Protein AF-A0A956KHW7-F1 (afdb_monomer)

Secondary structure (DSSP, 8-state):
-HHHHHHIIIIIITTS---TT-EEEESS-TTSHHHHIIIIIHHHHTT-EEE--SS---GGGHHHHHHHTT-SEEEE-HHHHHHHHHHHHHS-TTTT---TT--EEEEESS---HHHHHHHHHHH--EEEEE---TT-

Structure (mmCIF, N/CA/C/O backbone):
data_AF-A0A956KHW7-F1
#
_entry.id   AF-A0A956KHW7-F1
#
loop_
_atom_site.group_PDB
_atom_site.id
_atom_site.type_symbol
_atom_site.label_atom_id
_atom_site.label_alt_id
_atom_site.label_comp_id
_atom_site.label_asym_id
_atom_site.label_entity_id
_atom_site.label_seq_id
_atom_site.pdbx_PDB_ins_code
_atom_site.Cartn_x
_atom_site.Cartn_y
_atom_site.Cartn_z
_atom_site.occupancy
_atom_site.B_iso_or_equiv
_atom_site.auth_seq_id
_atom_site.auth_comp_id
_atom_site.auth_asym_id
_atom_site.auth_atom_id
_atom_site.pdbx_PDB_model_num
ATOM 1 N N . HIS A 1 1 ? 21.669 -0.838 -13.307 1.00 57.59 1 HIS A N 1
ATOM 2 C CA . HIS A 1 1 ? 20.577 -1.443 -14.123 1.00 57.59 1 HIS A CA 1
ATOM 3 C C . HIS A 1 1 ? 20.320 -2.898 -13.736 1.00 57.59 1 HIS A C 1
ATOM 5 O O . HIS A 1 1 ? 19.163 -3.290 -13.672 1.00 57.59 1 HIS A O 1
ATOM 11 N N . HIS A 1 2 ? 21.357 -3.679 -13.410 1.00 76.50 2 HIS A N 1
ATOM 12 C CA . HIS A 1 2 ? 21.201 -5.003 -12.790 1.00 76.50 2 HIS A CA 1
ATOM 13 C C . HIS A 1 2 ? 20.505 -4.967 -11.421 1.00 76.50 2 HIS A C 1
ATOM 15 O O . HIS A 1 2 ? 19.761 -5.886 -11.088 1.00 76.50 2 HIS A O 1
ATOM 21 N N . ASP A 1 3 ? 20.699 -3.890 -10.661 1.00 78.31 3 ASP A N 1
ATOM 22 C CA . ASP A 1 3 ? 20.186 -3.745 -9.290 1.00 78.31 3 ASP A CA 1
ATOM 23 C C . ASP A 1 3 ? 18.660 -3.832 -9.235 1.00 78.31 3 ASP A C 1
ATOM 25 O O . ASP A 1 3 ? 18.097 -4.415 -8.315 1.00 78.31 3 ASP A O 1
ATOM 29 N N . PHE A 1 4 ? 17.984 -3.358 -10.285 1.00 78.31 4 PHE A N 1
ATOM 30 C CA . PHE A 1 4 ? 16.533 -3.439 -10.386 1.00 78.31 4 PHE A CA 1
ATOM 31 C C . PHE A 1 4 ? 16.024 -4.889 -10.470 1.00 78.31 4 PHE A C 1
ATOM 33 O O . PHE A 1 4 ? 15.035 -5.245 -9.823 1.00 78.31 4 PHE A O 1
ATOM 40 N N . VAL A 1 5 ? 16.714 -5.749 -11.227 1.00 84.38 5 VAL A N 1
ATOM 41 C CA . VAL A 1 5 ? 16.370 -7.177 -11.331 1.00 84.38 5 VAL A CA 1
ATOM 42 C C . VAL A 1 5 ? 16.561 -7.856 -9.978 1.00 84.38 5 VAL A C 1
ATOM 44 O O . VAL A 1 5 ? 15.692 -8.605 -9.532 1.00 84.38 5 VAL A O 1
ATOM 47 N N . TRP A 1 6 ? 17.660 -7.550 -9.286 1.00 87.44 6 TRP A N 1
ATOM 48 C CA . TRP A 1 6 ? 17.924 -8.117 -7.967 1.00 87.44 6 TRP A CA 1
ATOM 49 C C . TRP A 1 6 ? 16.938 -7.641 -6.908 1.00 87.44 6 TRP A C 1
ATOM 51 O O . TRP A 1 6 ? 16.448 -8.470 -6.144 1.00 87.44 6 TRP A O 1
ATOM 61 N N . ASN A 1 7 ? 16.582 -6.355 -6.901 1.00 86.25 7 ASN A N 1
ATOM 62 C CA . ASN A 1 7 ? 15.565 -5.817 -6.003 1.00 86.25 7 ASN A CA 1
ATOM 63 C C . ASN A 1 7 ? 14.197 -6.470 -6.265 1.00 86.25 7 ASN A C 1
ATOM 65 O O . ASN A 1 7 ? 13.518 -6.910 -5.343 1.00 86.25 7 ASN A O 1
ATOM 69 N N . THR A 1 8 ? 13.833 -6.659 -7.533 1.00 88.25 8 THR A N 1
ATOM 70 C CA . THR A 1 8 ? 12.602 -7.366 -7.910 1.00 88.25 8 THR A CA 1
ATOM 71 C C . THR A 1 8 ? 12.586 -8.808 -7.386 1.00 88.25 8 THR A C 1
ATOM 73 O O . THR A 1 8 ? 11.625 -9.237 -6.749 1.00 88.25 8 THR A O 1
ATOM 76 N N . ILE A 1 9 ? 13.662 -9.571 -7.589 1.00 89.25 9 ILE A N 1
ATOM 77 C CA . ILE A 1 9 ? 13.717 -10.967 -7.130 1.00 89.25 9 ILE A CA 1
ATOM 78 C C . ILE A 1 9 ? 1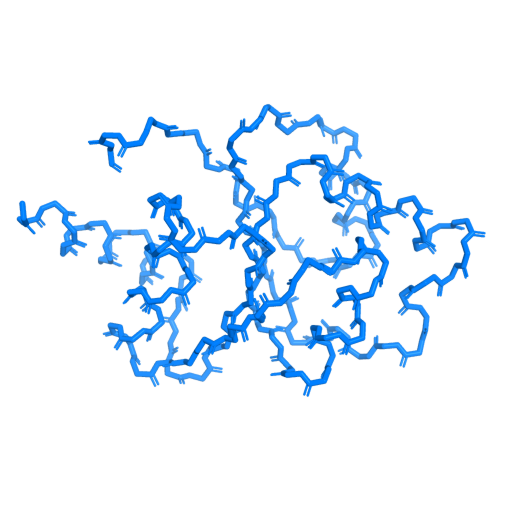3.744 -11.040 -5.596 1.00 89.25 9 ILE A C 1
ATOM 80 O O . ILE A 1 9 ? 12.994 -11.804 -4.987 1.00 89.25 9 ILE A O 1
ATOM 84 N N . ALA A 1 10 ? 14.621 -10.272 -4.950 1.00 91.12 10 ALA A N 1
ATOM 85 C CA . ALA A 1 10 ? 14.850 -10.365 -3.511 1.00 91.12 10 ALA A CA 1
ATOM 86 C C . ALA A 1 10 ? 13.711 -9.745 -2.694 1.00 91.12 10 ALA A C 1
ATOM 88 O O . ALA A 1 10 ? 13.254 -10.333 -1.711 1.00 91.12 10 ALA A O 1
ATOM 89 N N . TYR A 1 11 ? 13.231 -8.573 -3.097 1.00 90.94 11 TYR A N 1
ATOM 90 C CA . TYR A 1 11 ? 12.213 -7.851 -2.354 1.00 90.94 11 TYR A CA 1
ATOM 91 C C . TYR A 1 11 ? 10.810 -8.189 -2.858 1.00 90.94 11 TYR A C 1
ATOM 93 O O . TYR A 1 11 ? 10.040 -8.801 -2.119 1.00 90.94 11 TYR A O 1
ATOM 101 N N . ALA A 1 12 ? 10.486 -7.900 -4.120 1.00 91.25 12 ALA A N 1
ATOM 102 C CA . ALA A 1 12 ? 9.126 -8.093 -4.637 1.00 91.25 12 ALA A CA 1
ATOM 103 C C . ALA A 1 12 ? 8.659 -9.557 -4.586 1.00 91.25 12 ALA A C 1
ATOM 105 O O . ALA A 1 12 ? 7.585 -9.851 -4.065 1.00 91.25 12 ALA A O 1
ATOM 106 N N . GLN A 1 13 ? 9.477 -10.488 -5.075 1.00 92.56 13 GLN A N 1
ATOM 107 C CA . GLN A 1 13 ? 9.073 -11.894 -5.183 1.00 92.56 13 GLN A CA 1
ATOM 108 C C . GLN A 1 13 ? 9.330 -12.692 -3.902 1.00 92.56 13 GLN A C 1
ATOM 110 O O . GLN A 1 13 ? 8.490 -13.485 -3.492 1.00 92.56 13 GLN A O 1
ATOM 115 N N . ARG A 1 14 ? 10.485 -12.521 -3.248 1.00 92.69 14 ARG A N 1
ATOM 116 C CA . ARG A 1 14 ? 10.833 -13.342 -2.070 1.00 92.69 14 ARG A CA 1
ATOM 117 C C . ARG A 1 14 ? 10.333 -12.769 -0.745 1.00 92.69 14 ARG A C 1
ATOM 119 O O . ARG A 1 14 ? 9.996 -13.549 0.143 1.00 92.69 14 ARG A O 1
ATOM 126 N N . THR A 1 15 ? 10.278 -11.443 -0.607 1.00 92.12 15 THR A N 1
ATOM 127 C CA . THR A 1 15 ? 9.901 -10.779 0.654 1.00 92.12 15 THR A CA 1
ATOM 128 C C . THR A 1 15 ? 8.420 -10.409 0.671 1.00 92.12 15 THR A C 1
ATOM 130 O O . THR A 1 15 ? 7.695 -10.838 1.568 1.00 92.12 15 THR A O 1
ATOM 133 N N . LEU A 1 16 ? 7.970 -9.662 -0.341 1.00 92.44 16 LEU A N 1
ATOM 134 C CA . LEU A 1 16 ? 6.578 -9.225 -0.497 1.00 92.44 16 LEU A CA 1
ATOM 135 C C . LEU A 1 16 ? 5.681 -10.322 -1.084 1.00 92.44 16 LEU A C 1
ATOM 137 O O . LEU A 1 16 ? 4.464 -10.236 -0.964 1.00 92.44 16 LEU A O 1
ATOM 141 N N . LYS A 1 17 ? 6.285 -11.358 -1.686 1.00 94.56 17 LYS A N 1
ATOM 142 C CA . LYS A 1 17 ? 5.597 -12.513 -2.284 1.00 94.56 17 LYS A CA 1
ATOM 143 C C . LYS A 1 17 ? 4.557 -12.123 -3.334 1.00 94.56 17 LYS A C 1
ATOM 145 O O . LYS A 1 17 ? 3.526 -12.780 -3.438 1.00 94.56 17 LYS A O 1
ATOM 150 N N . LEU A 1 18 ? 4.849 -11.078 -4.111 1.00 95.69 18 LEU A N 1
ATOM 151 C CA . LEU A 1 18 ? 3.961 -10.639 -5.181 1.00 95.69 18 LEU A CA 1
ATOM 152 C C . LEU A 1 18 ? 3.819 -11.726 -6.257 1.00 95.69 18 LEU A C 1
ATOM 154 O O . LEU A 1 18 ? 4.804 -12.350 -6.663 1.00 95.69 18 LEU A O 1
ATOM 158 N N . GLY A 1 19 ? 2.596 -11.907 -6.741 1.00 96.50 19 GLY A N 1
ATOM 159 C CA . GLY A 1 19 ? 2.221 -12.778 -7.847 1.00 96.50 19 GLY A CA 1
ATOM 160 C C . GLY A 1 19 ? 1.322 -12.073 -8.864 1.00 96.50 19 GLY A C 1
ATOM 161 O O . GLY A 1 19 ? 1.013 -10.888 -8.746 1.00 96.50 19 GLY A O 1
ATOM 162 N N . SER A 1 20 ? 0.882 -12.815 -9.881 1.00 97.50 20 SER A N 1
ATOM 163 C CA . SER A 1 20 ? 0.068 -12.276 -10.982 1.00 97.50 20 SER A CA 1
ATOM 164 C C . SER A 1 20 ? -1.308 -11.764 -10.551 1.00 97.50 20 SER A C 1
ATOM 166 O O . SER A 1 20 ? -1.915 -10.963 -11.254 1.00 97.50 20 SER A O 1
ATOM 168 N N . ASP A 1 21 ? -1.798 -12.215 -9.396 1.00 97.31 21 ASP A N 1
ATOM 169 C CA . ASP A 1 21 ? -3.101 -11.822 -8.853 1.00 97.31 21 ASP A CA 1
ATOM 170 C C . ASP A 1 21 ? -3.018 -10.586 -7.940 1.00 97.31 21 ASP A C 1
ATOM 172 O O . ASP A 1 21 ? -4.044 -10.135 -7.419 1.00 97.31 21 ASP A O 1
ATOM 176 N N . ASP A 1 22 ? -1.815 -10.042 -7.719 1.00 98.06 22 ASP A N 1
ATOM 177 C CA . ASP A 1 22 ? -1.628 -8.857 -6.891 1.00 98.06 22 ASP A CA 1
ATOM 178 C C . ASP A 1 22 ? -1.983 -7.565 -7.632 1.00 98.06 22 ASP A C 1
ATOM 180 O O . ASP A 1 22 ? -1.647 -7.349 -8.802 1.00 98.06 22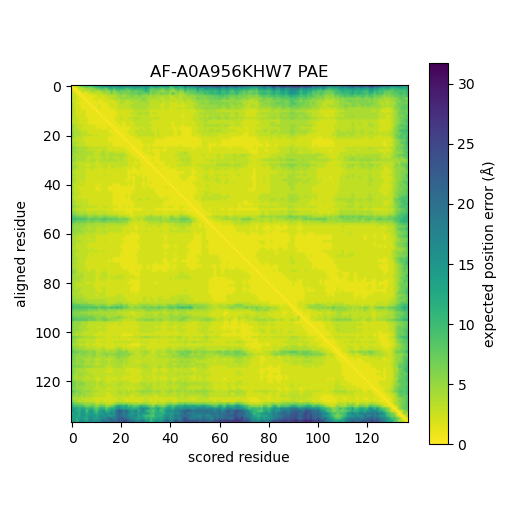 ASP A O 1
ATOM 184 N N . ILE A 1 23 ? -2.647 -6.676 -6.893 1.00 98.50 23 ILE A N 1
ATOM 185 C CA . ILE A 1 23 ? -3.032 -5.339 -7.336 1.00 98.50 23 ILE A CA 1
ATOM 186 C C . ILE A 1 23 ? -2.441 -4.339 -6.349 1.00 98.50 23 ILE A C 1
ATOM 188 O O . ILE A 1 23 ? -2.868 -4.261 -5.194 1.00 98.50 23 ILE A O 1
ATOM 192 N N . THR A 1 24 ? -1.471 -3.556 -6.805 1.00 98.25 24 THR A N 1
ATOM 193 C CA . THR A 1 24 ? -0.839 -2.511 -5.997 1.00 98.25 24 THR A CA 1
ATOM 194 C C . THR A 1 24 ? -1.591 -1.189 -6.138 1.00 98.25 24 THR A C 1
ATOM 196 O O . THR A 1 24 ? -2.117 -0.848 -7.202 1.00 98.25 24 THR A O 1
ATOM 199 N N . LEU A 1 25 ? -1.655 -0.419 -5.057 1.00 98.31 25 LEU A N 1
ATOM 200 C CA . LEU A 1 25 ? -2.146 0.956 -5.068 1.00 98.31 25 LEU A CA 1
ATOM 201 C C . LEU A 1 25 ? -1.136 1.846 -4.351 1.00 98.31 25 LEU A C 1
ATOM 203 O O . LEU A 1 25 ? -0.628 1.475 -3.300 1.00 98.31 25 LEU A O 1
ATOM 207 N N . SER A 1 26 ? -0.864 3.041 -4.877 1.00 96.69 26 SER 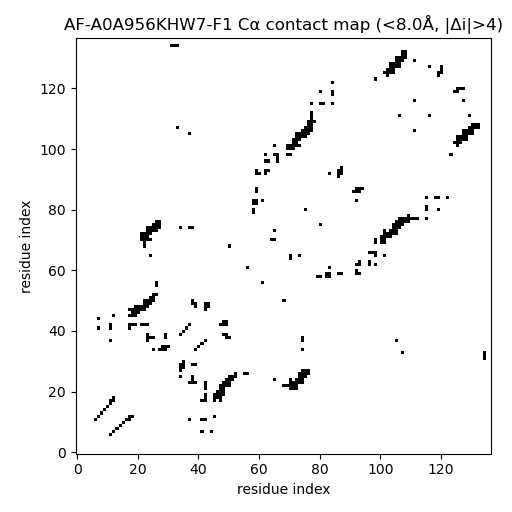A N 1
ATOM 208 C CA . SER A 1 26 ? 0.113 3.962 -4.286 1.00 96.69 26 SER A CA 1
ATOM 209 C C . SER A 1 26 ? -0.473 5.336 -4.013 1.00 96.69 26 SER A C 1
ATOM 211 O O . SER A 1 26 ? -1.074 5.957 -4.892 1.00 96.69 26 SER A O 1
ATOM 213 N N . ALA A 1 27 ? -0.251 5.833 -2.796 1.00 96.12 27 ALA A N 1
ATOM 214 C CA . ALA A 1 27 ? -0.496 7.226 -2.439 1.00 96.12 27 ALA A CA 1
ATOM 215 C C . ALA A 1 27 ? 0.594 8.179 -2.990 1.00 96.12 27 ALA A C 1
ATOM 217 O O . ALA A 1 27 ? 0.250 9.225 -3.556 1.00 96.12 27 ALA A O 1
ATOM 218 N N . PRO A 1 28 ? 1.898 7.852 -2.886 1.00 93.88 28 PRO A N 1
ATOM 219 C CA . PRO A 1 28 ? 2.965 8.611 -3.529 1.00 93.88 28 PRO A CA 1
ATOM 220 C C . PRO A 1 28 ? 2.920 8.488 -5.056 1.00 93.88 28 PRO A C 1
ATOM 222 O O . PRO A 1 28 ? 2.427 7.507 -5.618 1.00 93.88 28 PRO A O 1
ATOM 225 N N . LYS A 1 29 ? 3.458 9.496 -5.746 1.00 92.25 29 LYS A N 1
ATOM 226 C CA . LYS A 1 29 ? 3.532 9.528 -7.212 1.00 92.25 29 LYS A CA 1
ATOM 227 C C . LYS A 1 29 ? 4.772 8.795 -7.730 1.00 92.25 29 LYS A C 1
ATOM 229 O O . LYS A 1 29 ? 5.781 8.707 -7.042 1.00 92.25 29 LYS A O 1
ATOM 234 N N . LEU A 1 30 ? 4.712 8.336 -8.981 1.00 92.31 30 LEU A N 1
ATOM 235 C CA . LEU A 1 30 ? 5.756 7.514 -9.609 1.00 92.31 30 LEU A CA 1
ATOM 236 C C . LEU A 1 30 ? 7.107 8.222 -9.812 1.00 92.31 30 LEU A C 1
ATOM 238 O O . LEU A 1 30 ? 8.079 7.571 -10.163 1.00 92.31 30 LEU A O 1
ATOM 242 N N . PHE A 1 31 ? 7.203 9.536 -9.597 1.00 89.75 31 PHE A N 1
ATOM 243 C CA . PHE A 1 31 ? 8.502 10.216 -9.589 1.00 89.75 31 PHE A CA 1
ATOM 244 C C . PHE A 1 31 ? 9.304 9.964 -8.298 1.00 89.75 31 PHE A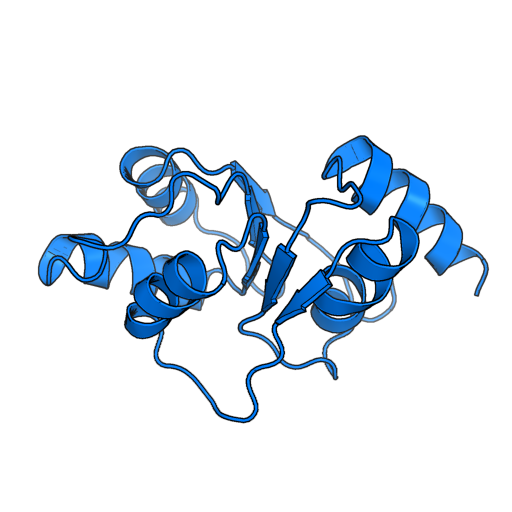 C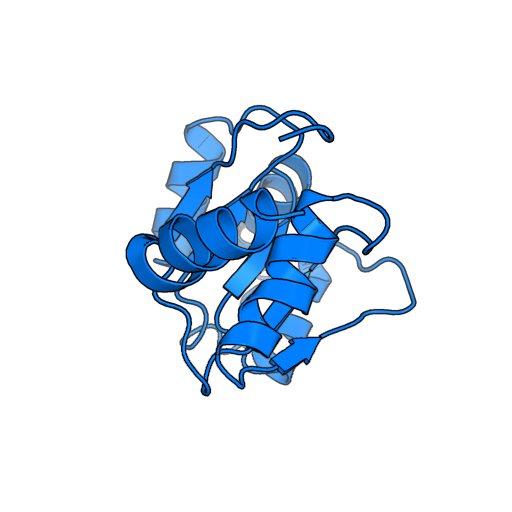 1
ATOM 246 O O . PHE A 1 31 ? 10.479 10.310 -8.238 1.00 89.75 31 PHE A O 1
ATOM 253 N N . PHE A 1 32 ? 8.706 9.342 -7.274 1.00 88.88 32 PHE A N 1
ATOM 254 C CA . PHE A 1 32 ? 9.441 8.786 -6.139 1.00 88.88 32 PHE A CA 1
ATOM 255 C C . PHE A 1 32 ? 9.886 7.353 -6.459 1.00 88.88 32 PHE A C 1
ATOM 257 O O . PHE A 1 32 ? 9.047 6.503 -6.754 1.00 88.88 32 PHE A O 1
ATOM 264 N N . GLY A 1 33 ? 11.189 7.065 -6.356 1.00 89.19 33 GLY A N 1
ATOM 265 C CA . GLY A 1 33 ? 11.773 5.775 -6.761 1.00 89.19 33 GLY A CA 1
ATOM 266 C C . GLY A 1 33 ? 11.110 4.551 -6.117 1.00 89.19 33 GLY A C 1
ATOM 267 O O . GLY A 1 33 ? 10.733 3.617 -6.820 1.00 89.19 33 GLY A O 1
ATOM 268 N N . TYR A 1 34 ? 10.859 4.587 -4.803 1.00 88.25 34 TYR A N 1
ATOM 269 C CA . TYR A 1 34 ? 10.186 3.483 -4.104 1.00 88.25 34 TYR A CA 1
ATOM 270 C C . TYR A 1 34 ? 8.747 3.256 -4.588 1.00 88.25 34 TYR A C 1
ATOM 272 O O . TYR A 1 34 ? 8.287 2.116 -4.628 1.00 88.25 34 TYR A O 1
ATOM 280 N N . ALA A 1 35 ? 8.043 4.322 -4.981 1.00 92.38 35 ALA A N 1
ATOM 281 C CA . ALA A 1 35 ? 6.684 4.242 -5.501 1.00 92.38 35 ALA A CA 1
ATOM 282 C C . ALA A 1 35 ? 6.675 3.736 -6.944 1.00 92.38 35 ALA A C 1
ATOM 284 O O . ALA A 1 35 ? 5.824 2.928 -7.297 1.00 92.38 35 ALA A O 1
ATOM 285 N N . LEU A 1 36 ? 7.647 4.146 -7.765 1.00 93.00 36 LEU A N 1
ATOM 286 C CA . LEU A 1 36 ? 7.843 3.586 -9.102 1.00 93.00 36 LEU A CA 1
ATOM 287 C C . LEU A 1 36 ? 8.093 2.079 -9.038 1.00 93.00 36 LEU A C 1
ATOM 289 O O . LEU A 1 36 ? 7.411 1.308 -9.714 1.00 93.00 36 LEU A O 1
ATOM 293 N N . ALA A 1 37 ? 9.049 1.665 -8.207 1.00 92.50 37 ALA A N 1
ATOM 294 C CA . ALA A 1 37 ? 9.406 0.266 -8.041 1.00 92.50 37 ALA A CA 1
ATOM 295 C C . ALA A 1 37 ? 8.217 -0.536 -7.498 1.00 92.50 37 ALA A C 1
ATOM 297 O O . ALA A 1 37 ? 7.729 -1.439 -8.173 1.00 92.50 37 ALA A O 1
ATOM 298 N N . SER A 1 38 ? 7.691 -0.141 -6.338 1.00 93.25 38 SER A N 1
ATOM 299 C CA . SER A 1 38 ? 6.683 -0.916 -5.611 1.00 93.25 38 SER A CA 1
ATOM 300 C C . SER A 1 38 ? 5.304 -0.883 -6.249 1.00 93.25 38 SER A C 1
ATOM 302 O O . SER A 1 38 ? 4.606 -1.890 -6.244 1.00 93.25 38 SER A O 1
ATOM 304 N N . ASN A 1 39 ? 4.902 0.253 -6.824 1.00 95.81 39 ASN A N 1
ATOM 305 C CA . ASN A 1 39 ? 3.582 0.360 -7.422 1.00 95.81 39 ASN A CA 1
ATOM 306 C C . ASN A 1 39 ? 3.562 -0.051 -8.884 1.00 95.81 39 ASN A C 1
ATOM 308 O O . ASN A 1 39 ? 2.518 -0.495 -9.307 1.00 95.81 39 ASN A O 1
ATOM 312 N N . MET A 1 40 ? 4.633 0.101 -9.669 1.00 94.88 40 MET A N 1
ATOM 313 C CA . MET A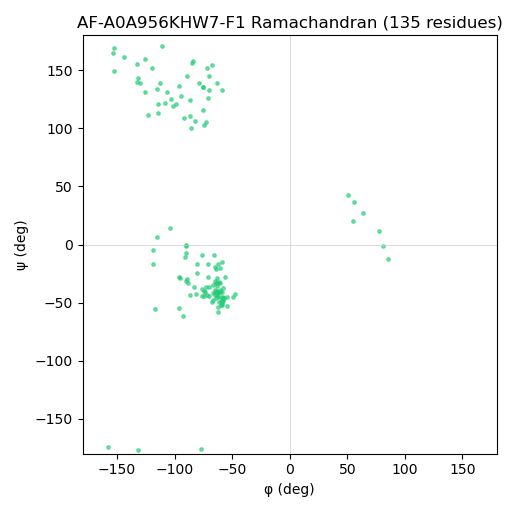 1 40 ? 4.563 -0.150 -11.117 1.00 94.88 40 MET A CA 1
ATOM 314 C C . MET A 1 40 ? 5.467 -1.294 -11.562 1.00 94.88 40 MET A C 1
ATOM 316 O O . MET A 1 40 ? 5.000 -2.249 -12.175 1.00 94.88 40 MET A O 1
ATOM 320 N N . LEU A 1 41 ? 6.762 -1.221 -11.264 1.00 94.56 41 LEU A N 1
ATOM 321 C CA . LEU A 1 41 ? 7.711 -2.159 -11.861 1.00 94.56 41 LEU A CA 1
ATOM 322 C C . LEU A 1 41 ? 7.620 -3.566 -11.242 1.00 94.56 41 LEU A C 1
ATOM 324 O O . LEU A 1 41 ? 7.668 -4.561 -11.962 1.00 94.56 41 LEU A O 1
ATOM 328 N N . PHE A 1 42 ? 7.448 -3.659 -9.924 1.00 95.00 42 PHE A N 1
ATOM 329 C CA . PHE A 1 42 ? 7.302 -4.927 -9.209 1.00 95.00 42 PHE A CA 1
ATOM 330 C C . PHE A 1 42 ? 6.061 -5.726 -9.622 1.00 95.00 42 PHE A C 1
ATOM 332 O O . PHE A 1 42 ? 6.248 -6.875 -10.026 1.00 95.00 42 PHE A O 1
ATOM 339 N N . PRO A 1 43 ? 4.826 -5.184 -9.601 1.00 96.62 43 PRO A N 1
ATOM 340 C CA . PRO A 1 43 ? 3.664 -5.951 -10.047 1.00 96.62 43 PRO A CA 1
ATOM 341 C C . PRO A 1 43 ? 3.790 -6.374 -11.515 1.00 96.62 43 PRO A C 1
ATOM 343 O O . PRO A 1 43 ? 3.508 -7.523 -11.839 1.00 96.62 43 PRO A O 1
ATOM 346 N N . PHE A 1 44 ? 4.317 -5.522 -12.402 1.00 96.00 44 PHE A N 1
ATOM 347 C CA . PHE A 1 44 ? 4.503 -5.899 -13.809 1.00 96.00 44 PHE A CA 1
ATOM 348 C C . PHE A 1 44 ? 5.510 -7.035 -14.005 1.00 96.00 44 PHE A C 1
ATOM 350 O O . PHE A 1 44 ? 5.332 -7.856 -14.902 1.00 96.00 44 PHE A O 1
ATOM 357 N N . SER A 1 45 ? 6.528 -7.140 -13.148 1.00 95.00 45 SER A N 1
ATOM 358 C CA . SER A 1 45 ? 7.511 -8.228 -13.223 1.00 95.00 45 SER A CA 1
ATOM 359 C C . SER A 1 45 ? 6.932 -9.624 -12.960 1.00 95.00 45 SER A C 1
ATOM 361 O O . SER A 1 45 ? 7.548 -10.619 -13.339 1.00 95.00 45 SER A O 1
ATOM 363 N N . VAL A 1 46 ? 5.762 -9.703 -12.317 1.00 95.94 46 VAL A N 1
ATOM 364 C CA . VAL A 1 46 ? 5.078 -10.956 -11.954 1.00 95.94 46 VAL A CA 1
ATOM 365 C C . VAL A 1 46 ? 3.739 -11.134 -12.677 1.00 95.94 46 VAL A C 1
ATOM 367 O O . VAL A 1 46 ? 3.008 -12.075 -12.385 1.00 95.94 46 VAL A O 1
ATOM 370 N N . GLY A 1 47 ? 3.407 -10.247 -13.623 1.00 97.25 47 GLY A N 1
ATOM 371 C CA . GLY A 1 47 ? 2.121 -10.249 -14.331 1.00 97.25 47 GLY A CA 1
ATOM 372 C C . GLY A 1 47 ? 0.946 -9.672 -13.531 1.00 97.25 47 GLY A C 1
ATOM 373 O O . GLY A 1 47 ? -0.198 -9.841 -13.942 1.00 97.25 47 GLY A O 1
ATOM 374 N N . GLY A 1 48 ? 1.222 -9.012 -12.405 1.00 97.44 48 GLY A N 1
ATOM 375 C CA . GLY A 1 48 ? 0.245 -8.295 -11.590 1.00 97.44 48 GLY A CA 1
ATOM 376 C C . GLY A 1 48 ? -0.142 -6.939 -12.178 1.00 97.44 48 GLY A C 1
ATOM 377 O O . GLY A 1 48 ? 0.294 -6.541 -13.261 1.00 97.44 48 GLY A O 1
ATOM 378 N N . SER A 1 49 ? -0.970 -6.200 -11.443 1.00 98.25 49 SER A N 1
ATOM 379 C CA . SER A 1 49 ? -1.527 -4.915 -11.882 1.00 98.25 49 SER A CA 1
ATOM 380 C C . SER A 1 49 ? -1.261 -3.789 -10.888 1.00 98.25 49 SER A C 1
ATOM 382 O O . SER A 1 49 ? -1.021 -4.021 -9.706 1.00 98.25 49 SER A O 1
ATOM 384 N N . CYS A 1 50 ? -1.348 -2.547 -11.367 1.00 97.81 50 CYS A N 1
ATOM 385 C CA . CYS A 1 50 ? -1.191 -1.361 -10.536 1.00 97.81 50 CYS A CA 1
ATOM 386 C C . CYS A 1 50 ? -2.297 -0.333 -10.750 1.00 97.81 50 CYS A C 1
ATOM 388 O O . CYS A 1 50 ? -2.723 -0.074 -11.878 1.00 97.81 50 CYS A O 1
ATOM 390 N N . VAL A 1 51 ? -2.709 0.323 -9.670 1.00 98.06 51 VAL A N 1
ATOM 391 C CA . VAL A 1 51 ? -3.646 1.446 -9.696 1.00 98.06 51 VAL A CA 1
ATOM 392 C C . VAL A 1 51 ? -2.864 2.755 -9.726 1.00 98.06 51 VAL A C 1
ATOM 394 O O . VAL A 1 51 ? -2.006 3.011 -8.876 1.00 98.06 51 VAL A O 1
ATOM 397 N N . LEU A 1 52 ? -3.196 3.613 -10.694 1.00 95.31 52 LEU A N 1
ATOM 398 C CA . LEU A 1 52 ? -2.640 4.957 -10.834 1.00 95.31 52 LEU A CA 1
ATOM 399 C C . LEU A 1 52 ? -3.733 6.000 -10.620 1.00 95.31 52 LEU A C 1
ATOM 401 O O . LEU A 1 52 ? -4.729 6.042 -11.339 1.00 95.31 52 LEU A O 1
ATOM 405 N N . LEU A 1 53 ? -3.530 6.859 -9.624 1.00 94.38 53 LEU A N 1
ATOM 406 C CA . LEU A 1 53 ? -4.474 7.913 -9.267 1.00 94.38 53 LEU A CA 1
ATOM 407 C C . LEU A 1 53 ? -3.969 9.255 -9.823 1.00 94.38 53 LEU A C 1
ATOM 409 O 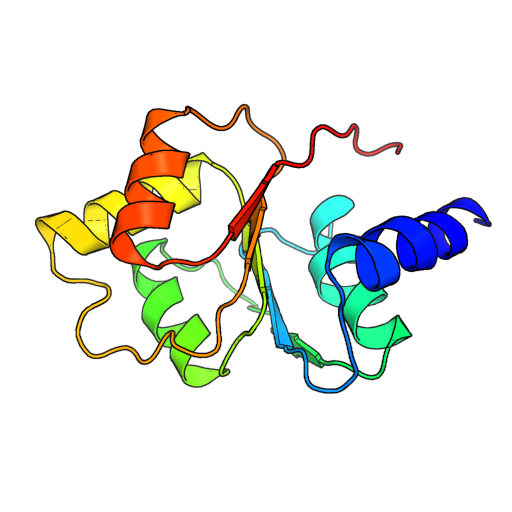O . LEU A 1 53 ? -2.880 9.697 -9.434 1.00 94.38 53 LEU A O 1
ATOM 413 N N . PRO A 1 54 ? -4.727 9.934 -10.707 1.00 90.06 54 PRO A N 1
ATOM 414 C CA . PRO A 1 54 ? -4.269 11.165 -11.358 1.00 90.06 54 PRO A CA 1
ATOM 415 C C . PRO A 1 54 ? -4.210 12.354 -10.393 1.00 90.06 54 PRO A C 1
ATOM 417 O O . PRO A 1 54 ? -3.381 13.247 -10.547 1.00 90.06 54 PRO A O 1
ATOM 420 N N . HIS A 1 55 ? -5.041 12.345 -9.352 1.00 90.12 55 HIS A N 1
ATOM 421 C CA . HIS A 1 55 ? -5.156 13.440 -8.394 1.00 90.12 55 HIS A CA 1
ATOM 422 C C . HIS A 1 55 ? -4.619 13.048 -7.019 1.00 90.12 55 HIS A C 1
ATOM 424 O O . HIS A 1 55 ? -4.231 11.901 -6.773 1.00 90.12 55 HIS A O 1
ATOM 430 N N . ARG A 1 56 ? -4.510 14.035 -6.130 1.00 90.00 56 ARG A N 1
ATOM 431 C CA . ARG A 1 56 ? -4.243 13.785 -4.716 1.00 90.00 56 ARG A CA 1
ATOM 432 C C . ARG A 1 56 ? -5.528 13.270 -4.075 1.00 90.00 56 ARG A C 1
ATOM 434 O O . ARG A 1 56 ? -6.587 13.826 -4.327 1.00 90.00 56 ARG A O 1
ATOM 441 N N . VAL A 1 57 ? -5.399 12.235 -3.259 1.00 96.88 57 VAL A N 1
ATOM 442 C CA . VAL A 1 57 ? -6.506 11.600 -2.541 1.00 96.88 57 VAL A CA 1
ATOM 443 C C . VAL A 1 57 ? -6.333 11.867 -1.051 1.00 96.88 57 VAL A C 1
ATOM 445 O O . VAL A 1 57 ? -5.200 11.853 -0.545 1.00 96.88 57 VAL A O 1
ATOM 448 N N . ALA A 1 58 ? -7.430 12.170 -0.360 1.00 97.38 58 ALA A N 1
ATOM 449 C CA . ALA A 1 58 ? -7.392 12.362 1.083 1.00 97.38 58 ALA A CA 1
ATOM 450 C C . ALA A 1 58 ? -7.141 11.013 1.784 1.00 97.38 58 ALA A C 1
ATOM 452 O O . ALA A 1 58 ? -7.635 9.992 1.318 1.00 97.38 58 ALA A O 1
ATOM 453 N N . PRO A 1 59 ? -6.407 10.962 2.912 1.00 97.44 59 PRO A N 1
ATOM 454 C CA . PRO A 1 59 ? -6.083 9.698 3.575 1.00 97.44 59 PRO A CA 1
ATOM 455 C C . PRO A 1 59 ? -7.288 8.770 3.805 1.00 97.44 59 PRO A C 1
ATOM 457 O O . PRO A 1 59 ? -7.212 7.591 3.482 1.00 97.44 59 PRO A O 1
ATOM 460 N N . ALA A 1 60 ? -8.416 9.303 4.281 1.00 97.44 60 ALA A N 1
ATOM 461 C CA . ALA A 1 60 ? -9.632 8.525 4.527 1.00 97.44 60 ALA A CA 1
ATOM 462 C C . ALA A 1 60 ? -10.230 7.896 3.250 1.00 97.44 60 ALA A C 1
ATOM 464 O O . ALA A 1 60 ? -10.751 6.786 3.285 1.00 97.44 60 ALA A O 1
ATOM 465 N N . GLU A 1 61 ? -10.101 8.558 2.099 1.00 97.88 61 GLU A N 1
ATOM 466 C CA . GLU A 1 61 ? -10.665 8.092 0.826 1.00 97.88 61 GLU A CA 1
ATOM 467 C C . GLU A 1 61 ? -9.933 6.861 0.267 1.00 97.88 61 GLU A C 1
ATOM 469 O O . GLU A 1 61 ? -10.474 6.152 -0.587 1.00 97.88 61 GLU A O 1
ATOM 474 N N . TYR A 1 62 ? -8.721 6.553 0.753 1.00 98.25 62 TYR A N 1
ATOM 475 C CA . TYR A 1 62 ? -8.016 5.345 0.326 1.00 98.25 62 TYR A CA 1
ATOM 476 C C . TYR A 1 62 ? -8.761 4.069 0.713 1.00 98.25 62 TYR A C 1
ATOM 478 O O . TYR A 1 62 ? -8.661 3.107 -0.038 1.00 98.25 62 TYR A O 1
ATOM 486 N N . PHE A 1 63 ? -9.550 4.036 1.793 1.00 98.31 63 PHE A N 1
ATOM 487 C CA . PHE A 1 63 ? -10.325 2.837 2.139 1.00 98.31 63 PHE A CA 1
ATOM 488 C C . PHE A 1 63 ? -11.296 2.441 1.020 1.00 98.31 63 PHE A C 1
ATOM 490 O O . PHE A 1 63 ? -11.319 1.283 0.596 1.00 98.31 63 PHE A O 1
ATOM 497 N N . ALA A 1 64 ? -12.011 3.419 0.459 1.00 98.25 64 ALA A N 1
ATOM 498 C CA . ALA A 1 64 ? -12.909 3.199 -0.669 1.00 98.25 64 ALA A CA 1
ATOM 499 C C . ALA A 1 64 ? -12.161 2.730 -1.926 1.00 98.25 64 ALA A C 1
ATOM 501 O O . ALA A 1 64 ? -12.640 1.850 -2.640 1.00 98.25 64 ALA A O 1
ATOM 502 N N . LEU A 1 65 ? -10.977 3.287 -2.201 1.00 98.44 65 LEU A N 1
ATOM 503 C CA . LEU A 1 65 ? -10.177 2.910 -3.371 1.00 98.44 65 LEU A CA 1
ATOM 504 C C . LEU A 1 65 ? -9.557 1.517 -3.224 1.00 98.44 65 LEU A C 1
ATOM 506 O O . LEU A 1 65 ? -9.620 0.725 -4.164 1.00 98.44 65 LEU A O 1
ATOM 510 N N . LEU A 1 66 ? -9.004 1.202 -2.053 1.00 98.44 66 LEU A N 1
ATOM 511 C CA . LEU A 1 66 ? -8.449 -0.113 -1.734 1.00 98.44 66 LEU A CA 1
ATOM 512 C C . LEU A 1 66 ? -9.520 -1.196 -1.906 1.00 98.44 66 LEU A C 1
ATOM 514 O O . LEU A 1 66 ? -9.266 -2.197 -2.574 1.00 98.44 66 LEU A O 1
ATOM 518 N N . ALA A 1 67 ? -10.737 -0.956 -1.408 1.00 98.31 67 ALA A N 1
ATOM 519 C CA . ALA A 1 67 ? -11.864 -1.866 -1.597 1.00 98.31 67 ALA A CA 1
ATOM 520 C C . ALA A 1 67 ? -12.313 -1.951 -3.067 1.00 98.31 67 ALA A C 1
ATOM 522 O O . ALA A 1 67 ? -12.456 -3.048 -3.610 1.00 98.31 67 ALA A O 1
ATOM 523 N N . ARG A 1 68 ? -12.485 -0.805 -3.744 1.00 98.38 68 ARG A N 1
ATOM 524 C CA . ARG A 1 68 ? -12.936 -0.732 -5.146 1.00 98.38 68 ARG A CA 1
ATOM 525 C C . ARG A 1 68 ? -12.030 -1.514 -6.090 1.00 98.38 68 ARG A C 1
ATOM 527 O O . ARG A 1 68 ? -12.528 -2.229 -6.955 1.00 98.38 68 ARG A O 1
ATOM 534 N N . TYR A 1 69 ? -10.720 -1.344 -5.951 1.00 98.31 69 TYR A N 1
ATOM 535 C CA . TYR A 1 69 ? -9.738 -2.010 -6.806 1.00 98.31 69 TYR A CA 1
ATOM 536 C C . TYR A 1 69 ? -9.298 -3.367 -6.262 1.00 98.31 69 TYR A C 1
ATOM 538 O O . TYR A 1 69 ? -8.499 -4.035 -6.908 1.00 98.31 69 TYR A O 1
ATOM 546 N N . ARG A 1 70 ? -9.821 -3.782 -5.099 1.00 97.88 70 ARG A N 1
ATOM 547 C CA . ARG A 1 70 ? -9.417 -5.006 -4.393 1.00 97.88 70 ARG A CA 1
ATOM 548 C C . ARG A 1 70 ? -7.897 -5.084 -4.228 1.00 97.88 70 ARG A C 1
ATOM 550 O O . ARG A 1 70 ? -7.303 -6.138 -4.441 1.00 97.88 70 ARG A O 1
ATOM 557 N N . ALA A 1 71 ? -7.296 -3.946 -3.878 1.00 98.31 71 ALA A N 1
ATOM 558 C CA . ALA A 1 71 ? -5.855 -3.809 -3.749 1.00 98.31 71 ALA A CA 1
ATOM 559 C C . ALA A 1 71 ? -5.324 -4.793 -2.703 1.00 98.31 71 ALA A C 1
ATOM 561 O O . ALA A 1 71 ? -5.869 -4.909 -1.603 1.00 98.31 71 ALA A O 1
ATOM 562 N N . THR A 1 72 ? -4.260 -5.497 -3.065 1.00 98.06 72 THR A N 1
ATOM 563 C CA . THR A 1 72 ? -3.609 -6.491 -2.214 1.00 98.06 72 THR A CA 1
ATOM 564 C C . THR A 1 72 ? -2.422 -5.898 -1.466 1.00 98.06 72 THR A C 1
ATOM 566 O O . THR A 1 72 ? -2.144 -6.297 -0.335 1.00 98.06 72 THR A O 1
ATOM 569 N N . GLN A 1 73 ? -1.794 -4.873 -2.052 1.00 97.44 73 GLN A N 1
ATOM 570 C CA . GLN A 1 73 ? -0.718 -4.106 -1.443 1.00 97.44 73 GLN A CA 1
ATOM 571 C C . GLN A 1 73 ? -0.945 -2.596 -1.587 1.00 97.44 73 GLN A C 1
ATOM 573 O O . GLN A 1 73 ? -1.331 -2.107 -2.651 1.00 97.44 73 GLN A O 1
ATOM 578 N N . PHE A 1 74 ? -0.641 -1.841 -0.530 1.00 97.81 74 PHE A N 1
ATOM 579 C CA . PHE A 1 74 ? -0.679 -0.377 -0.541 1.00 97.81 74 PHE A CA 1
ATOM 580 C C . PHE A 1 74 ? 0.714 0.236 -0.345 1.00 97.81 74 PHE A C 1
ATOM 582 O O . PHE A 1 74 ? 1.450 -0.164 0.545 1.00 97.81 74 PHE A O 1
ATOM 589 N N . VAL A 1 75 ? 1.095 1.230 -1.141 1.00 96.81 75 VAL A N 1
ATOM 590 C CA . VAL A 1 75 ? 2.374 1.946 -1.020 1.00 96.81 75 VAL A CA 1
ATOM 591 C C . VAL A 1 75 ? 2.102 3.342 -0.481 1.00 96.81 75 VAL A C 1
ATOM 593 O O . VAL A 1 75 ? 1.325 4.104 -1.063 1.00 96.81 75 VAL A O 1
ATOM 596 N N . THR A 1 76 ? 2.709 3.691 0.650 1.00 96.50 76 THR A N 1
ATOM 597 C CA . THR A 1 76 ? 2.395 4.935 1.357 1.00 96.50 76 THR A CA 1
ATOM 598 C C . THR A 1 76 ? 3.523 5.398 2.283 1.00 96.50 76 THR A C 1
ATOM 600 O O . THR A 1 76 ? 4.619 4.846 2.285 1.00 96.50 76 THR A O 1
ATOM 603 N N . VAL A 1 77 ? 3.261 6.459 3.046 1.00 95.56 77 VAL A N 1
ATOM 604 C CA . VAL A 1 77 ? 4.186 7.044 4.028 1.00 95.56 77 VAL A CA 1
ATOM 605 C C . VAL A 1 77 ? 3.570 6.995 5.432 1.00 95.56 77 VAL A C 1
ATOM 607 O O . VAL A 1 77 ? 2.339 7.090 5.542 1.00 95.56 77 VAL A O 1
ATOM 610 N N . PRO A 1 78 ? 4.375 6.928 6.510 1.00 95.50 78 PRO A N 1
ATOM 611 C CA . PRO A 1 78 ? 3.890 6.899 7.892 1.00 95.50 78 PRO A CA 1
ATOM 612 C C . PRO A 1 78 ? 2.832 7.953 8.227 1.00 95.50 78 PRO A C 1
ATOM 614 O O . PRO A 1 78 ? 1.812 7.630 8.842 1.00 95.50 78 PRO A O 1
ATOM 617 N N . THR A 1 79 ? 3.011 9.197 7.771 1.00 96.56 79 THR A N 1
ATOM 618 C CA . THR A 1 79 ? 2.026 10.271 7.975 1.00 96.56 79 THR A CA 1
ATOM 619 C C . THR A 1 79 ? 0.643 9.941 7.400 1.00 96.56 79 THR A C 1
ATOM 621 O O . THR A 1 79 ? -0.375 10.288 8.004 1.00 96.56 79 THR A O 1
ATOM 624 N N . THR A 1 80 ? 0.563 9.266 6.252 1.00 97.44 80 THR A N 1
ATOM 625 C CA . THR A 1 80 ? -0.723 8.869 5.655 1.00 97.44 80 THR A CA 1
ATOM 626 C C . THR A 1 80 ? -1.354 7.722 6.436 1.00 97.44 80 THR A C 1
ATOM 628 O O . THR A 1 80 ? -2.548 7.783 6.716 1.00 97.44 80 THR A O 1
ATOM 631 N N . ILE A 1 81 ? -0.558 6.735 6.864 1.00 97.62 81 ILE A N 1
ATOM 632 C CA . ILE A 1 81 ? -1.026 5.611 7.695 1.00 97.62 81 ILE A CA 1
ATOM 633 C C . ILE A 1 81 ? -1.637 6.140 8.995 1.00 97.62 81 ILE A C 1
ATOM 635 O O . ILE A 1 81 ? -2.752 5.772 9.350 1.00 97.62 81 ILE A O 1
ATOM 639 N N . ALA A 1 82 ? -0.951 7.065 9.671 1.00 97.69 82 ALA A N 1
ATOM 640 C CA . ALA A 1 82 ? -1.440 7.667 10.909 1.00 97.69 82 ALA A CA 1
ATOM 641 C C . ALA A 1 82 ? -2.793 8.376 10.723 1.00 97.69 82 ALA A C 1
ATOM 643 O O . ALA A 1 82 ? -3.678 8.243 11.565 1.00 97.69 82 ALA A O 1
ATOM 644 N N . LYS A 1 83 ? -2.975 9.095 9.608 1.00 98.25 83 LYS A N 1
ATOM 645 C CA . LYS A 1 83 ? -4.242 9.770 9.285 1.00 98.25 83 LYS A CA 1
ATOM 646 C C . LYS A 1 83 ? -5.355 8.787 8.923 1.00 98.25 83 LYS A C 1
ATOM 648 O O . LYS A 1 83 ? -6.496 9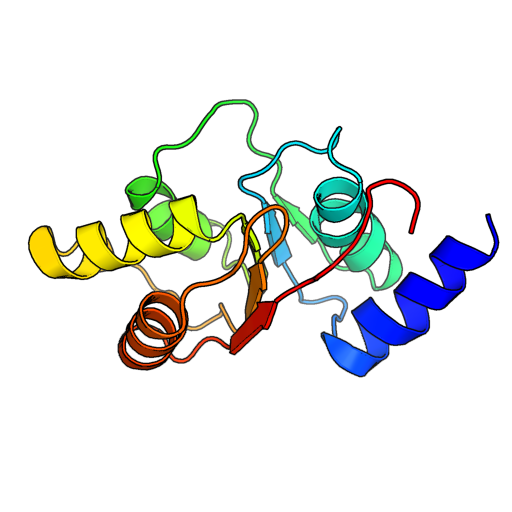.023 9.295 1.00 98.25 83 LYS A O 1
ATOM 653 N N . MET A 1 84 ? -5.032 7.696 8.229 1.00 98.19 84 MET A N 1
ATOM 654 C CA . MET A 1 84 ? -5.987 6.624 7.931 1.00 98.19 84 MET A CA 1
ATOM 655 C C . MET A 1 84 ? -6.463 5.924 9.201 1.00 98.19 84 MET A C 1
ATOM 657 O O . MET A 1 84 ? -7.661 5.727 9.366 1.00 98.19 84 MET A O 1
ATOM 661 N N . VAL A 1 85 ? -5.540 5.587 10.107 1.00 97.81 85 VAL A N 1
ATOM 662 C CA . VAL A 1 85 ? -5.870 5.004 11.416 1.00 97.81 85 VAL A CA 1
ATOM 663 C C . VAL A 1 85 ? -6.774 5.948 12.204 1.00 97.81 85 VAL A C 1
ATOM 665 O O . VAL A 1 85 ? -7.840 5.527 12.636 1.00 97.81 85 VAL A O 1
ATOM 668 N N . ALA A 1 86 ? -6.402 7.227 12.317 1.00 97.75 86 ALA A N 1
ATOM 669 C CA . ALA A 1 86 ? -7.211 8.210 13.031 1.00 97.75 86 ALA A CA 1
ATOM 670 C C . ALA A 1 86 ? -8.629 8.321 12.445 1.00 97.75 86 ALA A C 1
ATOM 672 O O . ALA A 1 86 ? -9.594 8.210 13.188 1.00 97.75 86 ALA A O 1
ATOM 673 N N . ALA A 1 87 ? -8.763 8.446 11.120 1.00 97.69 87 ALA A N 1
ATOM 674 C CA . ALA A 1 87 ? -10.068 8.521 10.460 1.00 97.69 87 ALA A CA 1
ATOM 675 C C . ALA A 1 87 ? -10.899 7.235 10.637 1.00 97.69 87 ALA A C 1
ATOM 677 O O . ALA A 1 87 ? -12.119 7.291 10.785 1.00 97.69 87 ALA A O 1
ATOM 678 N N . ALA A 1 88 ? -10.255 6.065 10.650 1.00 96.81 88 ALA A N 1
ATOM 679 C CA . ALA A 1 88 ? -10.935 4.804 10.925 1.00 96.81 88 ALA A CA 1
ATOM 680 C C . ALA A 1 88 ? -11.452 4.718 12.371 1.00 96.81 88 ALA A C 1
ATOM 682 O O . ALA A 1 88 ? -12.508 4.137 12.591 1.00 96.81 88 ALA A O 1
ATOM 683 N N . GLU A 1 89 ? -10.732 5.288 13.340 1.00 94.69 89 GLU A N 1
ATOM 684 C CA . GLU A 1 89 ? -11.112 5.277 14.758 1.00 94.69 89 GLU A CA 1
ATOM 685 C C . GLU A 1 89 ? -12.151 6.352 15.111 1.00 94.69 89 GLU A C 1
ATOM 687 O O . GLU A 1 89 ? -13.084 6.068 15.859 1.00 94.69 89 GLU A O 1
ATOM 692 N N . SER A 1 90 ? -12.006 7.579 14.599 1.00 94.44 90 SER A N 1
ATOM 693 C CA . SER A 1 90 ? -12.860 8.712 14.984 1.00 94.44 90 SER A CA 1
ATOM 694 C C . SER A 1 90 ? -14.111 8.876 14.127 1.00 94.44 90 SER A C 1
ATOM 696 O O . SER A 1 90 ? -15.121 9.367 14.623 1.00 94.44 90 SER A O 1
ATOM 698 N N . GLU A 1 91 ? -14.046 8.506 12.847 1.00 93.38 91 GLU A N 1
ATOM 699 C CA . GLU A 1 91 ? -15.107 8.769 11.861 1.00 93.38 91 GLU A CA 1
ATOM 700 C C . GLU A 1 91 ? -15.701 7.482 11.273 1.00 93.38 91 GLU A C 1
ATOM 702 O O . GLU A 1 91 ? -16.634 7.549 10.477 1.00 93.38 91 GLU A O 1
ATOM 707 N N . GLY A 1 92 ? -15.160 6.309 11.626 1.00 94.88 92 GLY A N 1
ATOM 708 C CA . GLY A 1 92 ? -15.556 5.044 11.005 1.00 94.88 92 GLY A CA 1
ATOM 709 C C . GLY A 1 92 ? -15.227 5.001 9.510 1.00 94.88 92 GLY A C 1
ATOM 710 O O . GLY A 1 92 ? -15.886 4.298 8.754 1.00 94.88 92 GLY A O 1
ATOM 711 N N . ALA A 1 93 ? -14.211 5.742 9.045 1.00 95.56 93 ALA A N 1
ATOM 712 C CA . ALA A 1 93 ? -13.920 5.896 7.612 1.00 95.56 93 ALA A CA 1
ATOM 713 C C . ALA A 1 93 ? -13.552 4.584 6.888 1.00 95.56 93 ALA A C 1
ATOM 715 O O . ALA A 1 93 ? -13.557 4.527 5.662 1.00 95.56 93 ALA A O 1
ATOM 716 N N . ALA A 1 94 ? -13.203 3.535 7.636 1.00 95.81 94 ALA A N 1
ATOM 717 C CA . ALA A 1 94 ? -12.955 2.200 7.099 1.00 95.81 94 ALA A CA 1
ATOM 718 C C . ALA A 1 94 ? -14.210 1.308 7.081 1.00 95.81 94 ALA A C 1
ATOM 720 O O . ALA A 1 94 ? -14.177 0.211 6.518 1.00 95.81 94 ALA A O 1
ATOM 721 N N . ASP A 1 95 ? -15.296 1.730 7.726 1.00 95.12 95 ASP A N 1
ATOM 722 C CA . ASP A 1 95 ? -16.480 0.908 7.928 1.00 95.12 95 ASP A CA 1
ATOM 723 C C . ASP A 1 95 ? -17.279 0.798 6.623 1.00 95.12 95 ASP A C 1
ATOM 725 O O . ASP A 1 95 ? -17.463 1.761 5.884 1.00 95.12 95 ASP A O 1
ATOM 729 N N . GLY A 1 96 ? -17.724 -0.418 6.300 1.00 93.88 96 GLY A N 1
ATOM 730 C CA . GLY A 1 96 ? -18.402 -0.707 5.032 1.00 93.88 96 GLY A CA 1
ATOM 731 C C . GLY A 1 96 ? -17.473 -0.916 3.827 1.00 93.88 96 GLY A C 1
ATOM 732 O O . GLY A 1 96 ? -17.958 -1.249 2.745 1.00 93.88 96 GLY A O 1
ATOM 733 N N . HIS A 1 97 ? -16.151 -0.796 3.991 1.00 97.44 97 HIS A N 1
ATOM 734 C CA . HIS A 1 97 ? -15.172 -1.117 2.950 1.00 97.44 97 HIS A CA 1
ATOM 735 C C . HIS A 1 97 ? -14.563 -2.514 3.159 1.00 97.44 97 HIS A C 1
ATOM 737 O O . HIS A 1 97 ? -13.950 -2.794 4.188 1.00 97.44 97 HIS A O 1
ATOM 743 N N . ASP A 1 98 ? -14.710 -3.403 2.168 1.00 96.19 98 ASP A N 1
ATOM 744 C CA . ASP A 1 98 ? -14.063 -4.723 2.174 1.00 96.19 98 ASP A CA 1
ATOM 745 C C . ASP A 1 98 ? -12.563 -4.588 1.879 1.00 96.19 98 ASP A C 1
ATOM 747 O O . ASP A 1 98 ? -12.150 -4.418 0.731 1.00 96.19 98 ASP A O 1
ATOM 751 N N . LEU A 1 99 ? -11.750 -4.689 2.929 1.00 96.75 99 LEU A N 1
ATOM 752 C CA . LEU A 1 99 ? -10.287 -4.663 2.855 1.00 96.75 99 LEU A CA 1
ATOM 753 C C . LEU A 1 99 ? -9.668 -6.060 3.015 1.00 96.75 99 LEU A C 1
ATOM 755 O O . LEU A 1 99 ? -8.463 -6.167 3.213 1.00 96.75 99 LEU A O 1
ATOM 759 N N . SER A 1 100 ? -10.453 -7.140 2.914 1.00 95.69 100 SER A N 1
ATOM 760 C CA . SER A 1 100 ? -9.981 -8.522 3.137 1.00 95.69 100 SER A CA 1
ATOM 761 C C . SER A 1 100 ? -8.864 -8.976 2.192 1.00 95.69 100 SER A C 1
ATOM 763 O O . SER A 1 100 ? -8.153 -9.935 2.485 1.00 95.69 100 SER A O 1
ATOM 765 N N . ARG A 1 101 ? -8.713 -8.300 1.049 1.00 96.44 101 ARG A N 1
ATOM 766 C CA . ARG A 1 101 ? -7.648 -8.546 0.069 1.00 96.44 101 ARG A CA 1
ATOM 767 C C . ARG A 1 101 ? -6.321 -7.896 0.440 1.00 96.44 101 ARG A C 1
ATOM 769 O O . ARG A 1 101 ? -5.292 -8.376 -0.026 1.00 96.44 101 ARG A O 1
ATOM 776 N N . LEU A 1 102 ? -6.343 -6.831 1.240 1.00 97.62 102 LEU A N 1
ATOM 777 C CA . LEU A 1 102 ? -5.150 -6.085 1.610 1.00 97.62 102 LEU A CA 1
ATOM 778 C C . LEU A 1 102 ? -4.335 -6.912 2.606 1.00 97.62 102 LEU A C 1
ATOM 780 O O . LEU A 1 102 ? -4.705 -7.030 3.771 1.00 97.62 102 LEU A O 1
ATOM 784 N N . HIS A 1 103 ? -3.228 -7.489 2.148 1.00 94.81 103 HIS A N 1
ATOM 785 C CA . HIS A 1 103 ? -2.352 -8.306 2.993 1.00 94.81 103 HIS A CA 1
ATOM 786 C C . HIS A 1 103 ? -1.190 -7.505 3.566 1.00 94.81 103 HIS A C 1
ATOM 788 O O . HIS A 1 103 ? -0.717 -7.807 4.662 1.00 94.81 103 HIS A O 1
ATOM 794 N N . SER A 1 104 ? -0.750 -6.463 2.862 1.00 95.69 104 SER A N 1
ATOM 795 C CA . SER A 1 104 ? 0.387 -5.662 3.295 1.00 95.69 104 SER A CA 1
ATOM 796 C C . SER A 1 104 ? 0.366 -4.231 2.777 1.00 95.69 104 SER A C 1
ATOM 798 O O . SER A 1 104 ? -0.345 -3.872 1.836 1.00 95.69 104 SER A O 1
ATOM 800 N N . LEU A 1 105 ? 1.196 -3.397 3.389 1.00 95.69 105 LEU A N 1
ATOM 801 C CA . LEU A 1 105 ? 1.586 -2.110 2.845 1.00 95.69 105 LEU A CA 1
ATOM 802 C C . LEU A 1 105 ? 3.096 -1.910 2.936 1.00 95.69 105 LEU A C 1
ATOM 804 O O . LEU A 1 105 ? 3.760 -2.471 3.805 1.00 95.69 105 LEU A O 1
ATOM 808 N N . ILE A 1 106 ? 3.620 -1.069 2.052 1.00 95.19 106 ILE A N 1
ATOM 809 C CA . ILE A 1 106 ? 4.990 -0.568 2.095 1.00 95.19 106 ILE A CA 1
ATOM 810 C C . ILE A 1 106 ? 4.946 0.864 2.615 1.00 95.19 106 ILE A C 1
ATOM 812 O O . ILE A 1 106 ? 4.236 1.713 2.069 1.00 95.19 106 ILE A O 1
ATOM 816 N N . SER A 1 107 ? 5.713 1.115 3.669 1.00 93.88 107 SER A N 1
ATOM 817 C CA . SER A 1 107 ? 5.931 2.425 4.278 1.00 93.88 107 SER A CA 1
ATOM 818 C C . SER A 1 107 ? 7.339 2.898 3.935 1.00 93.88 107 SER A C 1
ATOM 820 O O . SER A 1 107 ? 8.276 2.125 4.078 1.00 93.88 107 SER A O 1
ATOM 822 N N . ALA A 1 108 ? 7.514 4.135 3.470 1.00 91.75 108 ALA A N 1
ATOM 823 C CA . ALA A 1 108 ? 8.844 4.706 3.240 1.00 91.75 108 ALA A CA 1
ATOM 824 C C . ALA A 1 108 ? 8.841 6.239 3.356 1.00 91.75 108 ALA A C 1
ATOM 826 O O . ALA A 1 108 ? 7.788 6.876 3.381 1.00 91.75 108 ALA A O 1
ATOM 827 N N . GLY A 1 109 ? 10.032 6.841 3.389 1.00 86.25 109 GLY A N 1
ATOM 828 C CA . GLY A 1 109 ? 10.234 8.297 3.322 1.00 86.25 109 GLY A CA 1
ATOM 829 C C . GLY A 1 109 ? 10.143 9.045 4.657 1.00 86.25 109 GLY A C 1
ATOM 830 O O . GLY A 1 109 ? 10.561 10.196 4.732 1.00 86.25 109 GLY A O 1
ATOM 831 N N . GLU A 1 110 ? 9.657 8.402 5.717 1.00 90.94 110 GLU A N 1
ATOM 832 C CA . GLU A 1 110 ? 9.652 8.919 7.090 1.00 90.94 110 GLU A CA 1
ATOM 833 C C . GLU A 1 110 ? 9.898 7.752 8.057 1.00 90.94 110 GLU A C 1
ATOM 835 O O . GLU A 1 110 ? 9.689 6.594 7.700 1.00 90.94 110 GLU A O 1
ATOM 840 N N . ALA A 1 111 ? 10.308 8.039 9.293 1.00 91.12 111 ALA A N 1
ATOM 841 C CA . ALA A 1 111 ? 10.400 7.007 10.321 1.00 91.12 111 ALA A CA 1
ATOM 842 C C . ALA A 1 111 ? 8.995 6.563 10.758 1.00 91.12 111 ALA A C 1
ATOM 844 O O . ALA A 1 111 ? 8.195 7.403 11.181 1.00 91.12 111 ALA A O 1
ATOM 845 N N . LEU A 1 112 ? 8.702 5.260 10.713 1.00 93.75 112 LEU A N 1
ATOM 846 C CA . LEU A 1 112 ? 7.422 4.718 11.164 1.00 93.75 112 LEU A CA 1
ATOM 847 C C . LEU A 1 112 ? 7.335 4.690 12.700 1.00 93.75 112 LEU A C 1
ATOM 849 O O . LEU A 1 112 ? 8.057 3.934 13.355 1.00 93.75 112 LEU A O 1
ATOM 853 N N . PRO A 1 113 ? 6.422 5.456 13.331 1.00 94.81 113 PRO A N 1
ATOM 854 C CA . PRO A 1 113 ? 6.283 5.408 14.778 1.00 94.81 113 PRO A CA 1
ATOM 855 C C . PRO A 1 113 ? 5.665 4.067 15.215 1.00 94.81 113 PRO A C 1
ATOM 857 O O . PRO A 1 113 ? 4.594 3.710 14.714 1.00 94.81 113 PRO A O 1
ATOM 860 N N . PRO A 1 114 ? 6.209 3.368 16.232 1.00 95.00 114 PRO A N 1
ATOM 861 C CA . PRO A 1 114 ? 5.695 2.062 16.664 1.00 95.00 114 PRO A CA 1
ATOM 862 C C . PRO A 1 114 ? 4.210 2.051 17.054 1.00 95.00 114 PRO A C 1
ATOM 864 O O . PRO A 1 114 ? 3.536 1.031 16.936 1.00 95.00 114 PRO A O 1
ATOM 867 N N . ARG A 1 115 ? 3.676 3.190 17.520 1.00 96.31 115 ARG A N 1
ATOM 868 C CA . ARG A 1 115 ? 2.243 3.335 17.824 1.00 96.31 115 ARG A CA 1
ATOM 869 C C . ARG A 1 115 ? 1.365 3.220 16.573 1.00 96.31 115 ARG A C 1
ATOM 871 O O . ARG A 1 115 ? 0.311 2.605 16.646 1.00 96.31 115 ARG A O 1
ATOM 878 N N . VAL A 1 116 ? 1.816 3.781 15.447 1.00 96.25 116 VAL A N 1
ATOM 879 C CA . VAL A 1 116 ? 1.085 3.773 14.172 1.00 96.25 116 VAL A CA 1
ATOM 880 C C . VAL A 1 116 ? 1.071 2.357 13.613 1.00 96.25 116 VAL A C 1
ATOM 882 O O . VAL A 1 116 ? 0.009 1.867 13.245 1.00 96.25 116 VAL A O 1
ATOM 885 N N . PHE A 1 117 ? 2.221 1.674 13.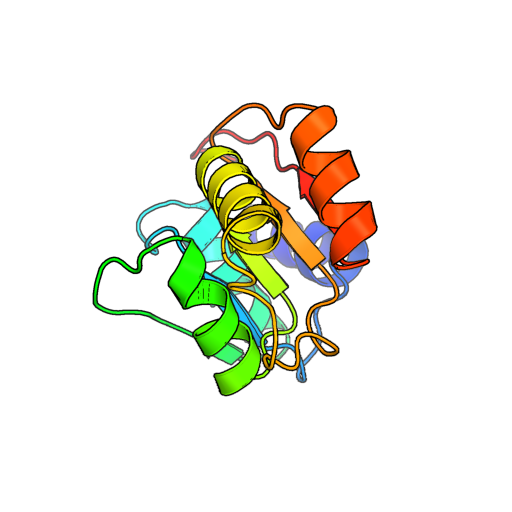653 1.00 95.50 117 PHE A N 1
ATOM 886 C CA . PHE A 1 117 ? 2.326 0.261 13.288 1.00 95.50 117 PHE A CA 1
ATOM 887 C C . PHE A 1 117 ? 1.340 -0.609 14.076 1.00 95.50 117 PHE A C 1
ATOM 889 O O . PHE A 1 117 ? 0.539 -1.335 13.491 1.00 95.50 117 PHE A O 1
ATOM 896 N N . ARG A 1 118 ? 1.351 -0.501 15.413 1.00 96.19 118 ARG A N 1
ATOM 897 C CA . ARG A 1 118 ? 0.474 -1.309 16.272 1.00 96.19 118 ARG A CA 1
ATOM 898 C C . ARG A 1 118 ? -1.004 -1.035 16.019 1.00 96.19 118 ARG A C 1
ATOM 900 O O . ARG A 1 118 ? -1.763 -1.992 15.914 1.00 96.19 118 ARG A O 1
ATOM 907 N N . ALA A 1 119 ? -1.397 0.233 15.907 1.00 96.50 119 ALA A N 1
ATOM 908 C CA . ALA A 1 119 ? -2.790 0.602 15.667 1.00 96.50 119 ALA A CA 1
ATOM 909 C C . ALA A 1 119 ? -3.289 0.082 14.308 1.00 96.50 119 ALA A C 1
ATOM 911 O O . ALA A 1 119 ? -4.354 -0.529 14.228 1.00 96.50 119 ALA A O 1
ATOM 912 N N . TRP A 1 120 ? -2.476 0.219 13.253 1.00 96.69 120 TRP A N 1
ATOM 913 C CA . TRP A 1 120 ? -2.787 -0.351 11.942 1.00 96.69 120 TRP A CA 1
ATOM 914 C C . TRP A 1 120 ? -2.947 -1.874 12.003 1.00 96.69 120 TRP A C 1
ATOM 916 O O . TRP A 1 120 ? -3.973 -2.412 11.582 1.00 96.69 120 TRP A O 1
ATOM 926 N N . HIS A 1 121 ? -1.962 -2.572 12.573 1.00 94.62 121 HIS A N 1
ATOM 927 C CA . HIS A 1 121 ? -1.978 -4.030 12.661 1.00 94.62 121 HIS A CA 1
ATOM 928 C C . HIS A 1 121 ? -3.183 -4.539 13.471 1.00 94.62 121 HIS A C 1
ATOM 930 O O . HIS A 1 121 ? -3.836 -5.503 13.074 1.00 94.62 121 HIS A O 1
ATOM 936 N N . GLN A 1 122 ? -3.532 -3.870 14.575 1.00 94.38 122 GLN A N 1
ATOM 937 C CA . GLN A 1 122 ? -4.713 -4.202 15.380 1.00 94.38 122 GLN A CA 1
ATOM 938 C C . GLN A 1 122 ? -6.024 -4.035 14.600 1.00 94.38 122 GLN A C 1
ATOM 940 O O . GLN A 1 122 ? -6.908 -4.885 14.719 1.00 94.38 122 GLN A O 1
ATOM 945 N N . ARG A 1 123 ? -6.154 -2.973 13.794 1.00 93.56 123 ARG A N 1
ATOM 946 C CA . ARG A 1 123 ? -7.404 -2.644 13.090 1.00 93.56 123 ARG A CA 1
ATOM 947 C C . ARG A 1 123 ? -7.601 -3.403 11.779 1.00 93.56 123 ARG A C 1
ATOM 949 O O . ARG A 1 123 ? -8.744 -3.729 11.452 1.00 93.56 123 ARG A O 1
ATOM 956 N N . PHE A 1 124 ? -6.528 -3.653 11.028 1.00 94.94 124 PHE A N 1
ATOM 957 C CA . PHE A 1 124 ? -6.607 -4.152 9.648 1.00 94.94 124 PHE A CA 1
ATOM 958 C C . PHE A 1 124 ? -5.958 -5.517 9.435 1.00 94.94 124 PHE A C 1
ATOM 960 O O . PHE A 1 124 ? -6.247 -6.154 8.429 1.00 94.94 124 PHE A O 1
ATOM 967 N N . ARG A 1 125 ? -5.110 -5.987 10.365 1.00 92.94 125 ARG A N 1
ATOM 968 C CA . ARG A 1 125 ? -4.359 -7.256 10.247 1.00 92.94 125 ARG A CA 1
ATOM 969 C C . ARG A 1 125 ? -3.512 -7.378 8.967 1.00 92.94 125 ARG A C 1
ATOM 971 O O . ARG A 1 125 ? -3.150 -8.485 8.585 1.00 92.94 125 ARG A O 1
ATOM 978 N N . ALA A 1 126 ? -3.204 -6.251 8.327 1.00 93.56 126 ALA A N 1
ATOM 979 C CA . ALA A 1 126 ? -2.303 -6.166 7.186 1.00 93.56 126 ALA A CA 1
ATOM 980 C C . ALA A 1 126 ? -0.901 -5.775 7.670 1.00 93.56 126 ALA A C 1
ATOM 982 O O . ALA A 1 126 ? -0.765 -4.879 8.510 1.00 93.56 126 ALA A O 1
ATOM 983 N N . GLU A 1 127 ? 0.122 -6.436 7.136 1.00 95.19 127 GLU A N 1
ATOM 984 C CA . GLU A 1 127 ? 1.518 -6.234 7.536 1.00 95.19 127 GLU A CA 1
ATOM 985 C C . GLU A 1 127 ? 2.061 -4.885 7.043 1.00 95.19 127 GLU A C 1
ATOM 987 O O . GLU A 1 127 ? 1.623 -4.376 6.007 1.00 95.19 127 GLU A O 1
ATOM 992 N N . ILE A 1 128 ? 3.033 -4.307 7.755 1.00 95.56 128 ILE A N 1
ATOM 993 C CA . ILE A 1 128 ? 3.747 -3.112 7.289 1.00 95.56 128 ILE A CA 1
ATOM 994 C C . ILE A 1 128 ? 5.209 -3.457 7.029 1.00 95.56 128 ILE A C 1
ATOM 996 O O . ILE A 1 128 ? 5.986 -3.682 7.954 1.00 95.56 128 ILE A O 1
ATOM 1000 N N . TYR A 1 129 ? 5.602 -3.399 5.761 1.00 93.44 129 TYR A N 1
ATOM 1001 C CA . TYR A 1 129 ? 7.000 -3.420 5.360 1.00 93.44 129 TYR A CA 1
ATOM 1002 C C . TYR A 1 129 ? 7.547 -1.995 5.410 1.00 93.44 129 TYR A C 1
ATOM 1004 O O . TYR A 1 129 ? 7.293 -1.188 4.514 1.00 93.44 129 TYR A O 1
ATOM 1012 N N . ASP A 1 130 ? 8.274 -1.675 6.479 1.00 88.00 130 ASP A N 1
ATOM 1013 C CA . ASP A 1 130 ? 8.917 -0.369 6.630 1.00 88.00 130 ASP A CA 1
ATOM 1014 C C . ASP A 1 130 ? 10.253 -0.345 5.877 1.00 88.00 130 ASP A C 1
ATOM 1016 O O . ASP A 1 130 ? 11.234 -0.986 6.259 1.00 88.00 130 ASP A O 1
ATOM 1020 N N . GLY A 1 131 ? 10.261 0.349 4.745 1.00 79.50 131 GLY A N 1
ATOM 1021 C CA . GLY A 1 131 ? 11.408 0.528 3.875 1.00 79.50 131 GLY A CA 1
ATOM 1022 C C . GLY A 1 131 ? 12.255 1.716 4.316 1.00 79.50 131 GLY A C 1
ATOM 1023 O O . GLY A 1 131 ? 11.872 2.872 4.135 1.00 79.50 131 GLY A O 1
ATOM 1024 N N . ILE A 1 132 ? 13.452 1.429 4.825 1.00 67.62 132 ILE A N 1
ATOM 1025 C CA . ILE A 1 132 ? 14.507 2.426 5.018 1.00 67.62 132 ILE A CA 1
ATOM 1026 C C . ILE A 1 132 ? 15.367 2.422 3.751 1.00 67.62 132 ILE A C 1
ATOM 1028 O O . ILE A 1 132 ? 16.095 1.464 3.504 1.00 67.62 132 ILE A O 1
ATOM 1032 N N . GLY A 1 133 ? 15.278 3.473 2.935 1.00 57.94 133 GLY A N 1
ATOM 1033 C CA . GLY A 1 133 ? 16.043 3.580 1.690 1.00 57.94 133 GLY A CA 1
ATOM 1034 C C . GLY A 1 133 ? 16.319 5.028 1.286 1.00 57.94 133 GLY A C 1
ATOM 1035 O O . GLY A 1 133 ? 15.528 5.923 1.585 1.00 57.94 133 GLY A O 1
ATOM 1036 N N . SER A 1 134 ? 17.451 5.253 0.611 1.00 53.59 134 SER A N 1
ATOM 1037 C CA . SER A 1 134 ? 17.722 6.483 -0.152 1.00 53.59 134 SER A CA 1
ATOM 1038 C C . SER A 1 134 ? 17.092 6.355 -1.542 1.00 53.59 134 SER A C 1
ATOM 1040 O O . SER A 1 134 ? 16.895 5.244 -2.025 1.00 53.59 134 SER A O 1
ATOM 1042 N N . ALA A 1 135 ? 16.823 7.472 -2.223 1.00 55.97 135 ALA A N 1
ATOM 1043 C CA . ALA A 1 135 ? 16.364 7.458 -3.618 1.00 55.97 135 ALA A CA 1
ATOM 1044 C C . ALA A 1 135 ? 17.358 6.774 -4.587 1.00 55.97 135 ALA A C 1
ATOM 1046 O O . ALA A 1 135 ? 16.993 6.466 -5.718 1.00 55.97 135 ALA A O 1
ATOM 1047 N N . GLU A 1 136 ? 18.601 6.569 -4.143 1.00 50.22 136 GLU A N 1
ATOM 1048 C CA . GLU A 1 136 ? 19.724 6.001 -4.897 1.00 50.22 136 GLU A CA 1
ATOM 1049 C C . GLU A 1 136 ? 19.842 4.469 -4.792 1.00 50.22 136 GLU A C 1
ATOM 1051 O O . GLU A 1 136 ? 20.698 3.894 -5.465 1.00 50.22 136 GLU A O 1
ATOM 1056 N N . MET A 1 137 ? 19.043 3.826 -3.928 1.00 44.53 137 MET A N 1
ATOM 1057 C CA . MET A 1 137 ? 19.163 2.403 -3.571 1.00 44.53 137 MET A CA 1
ATOM 1058 C C . MET A 1 137 ? 18.092 1.526 -4.227 1.00 44.53 137 MET A C 1
ATOM 1060 O O . MET A 1 137 ? 16.926 1.972 -4.324 1.00 44.53 137 MET A O 1
#

Sequence (137 aa):
HHDFVWNTIAYAQRTLKLGSDDITLSAPKLFFGYALASNMLFPFSVGGSCVLLPHRVAPAEYFALLARYRATQFVTVPTTIAKMVAAAESEGAADGHDLSRLHSLISAGEALPPRVFRAWHQRFRAEIYDGIGSAEM

Nearest PDB structures (foldseek):
  4rm2-assembly2_B  TM=8.888E-01  e=2.851E-09  Rhodopseudomonas palustris
  5oe6-assembly3_C  TM=8.896E-01  e=1.822E-08  Pseudomonas aeruginosa PAO1
  5oe4-assembly1_A  TM=8.217E-01  e=5.405E-09  Pseudomonas aeruginosa PAO1
  8ra0-assembly1_A  TM=8.836E-01  e=3.681E-07  Kitasatospora cystarginea
  5gxd-assembly1_A  TM=7.953E-01  e=6.546E-07  Dinoroseobacter shibae DFL 12 = DSM 16493

Radius of gyration: 14.15 Å; Cα contacts (8 Å, |Δi|>4): 235; chains: 1; bounding box: 40×27×32 Å

Solvent-accessible surface area (backbone atoms only — not comparable to full-atom values): 7503 Å² total; per-residue (Å²): 121,69,62,59,59,50,46,37,52,56,42,35,45,67,66,70,56,58,39,49,87,35,24,23,34,41,77,57,55,63,90,40,55,70,37,28,40,61,28,48,52,39,26,52,75,43,62,18,42,58,55,83,69,95,66,92,76,58,54,48,56,47,38,57,50,38,28,74,67,51,22,25,33,39,37,44,34,40,73,47,54,45,45,29,47,48,31,37,73,78,69,44,47,48,66,96,43,65,54,88,54,33,54,33,30,40,30,33,96,55,82,70,53,70,68,48,55,51,54,42,35,73,76,64,70,30,47,76,49,75,49,87,77,58,87,89,109

pLDDT: mean 92.4, std 9.64, range [44.53, 98.5]

Foldseek 3Di:
DVVLVVCLVVPLCVPVVAALAAEEEEQDDCVQQCCVSRAPVNNVVHNHYHDDDPDHDQLLCVLVVCQVRVHQEYEEELVSLQRNLVCCVPVVSNPPRPNVNHQEYEYEDDDHDVVSQVSCCVPRVHHYHYDDDDSVD

Mean predicted aligned error: 3.67 Å